Protein AF-A0A519JYZ6-F1 (afdb_monomer_lite)

Foldseek 3Di:
DFDWAADPDQDAPPAFDWDQAWAFFPDQDQFWTWGQHPLRKIKIKGQFPSVQLCVQDVDRVSGGHHGGHGRTIFHQGDSPDGHGGTITMWMWDFDDDDPDGTDTDTDDHVVVVVVVVVCVVVVND

Secondary structure (DSSP, 8-state):
--EEE--SSS-TT-SEEE-SSSEEEEEE-SSEEEEEETTS-EEEEESB-HHHHHHH--SGGGGEE-TT-EEEEBB---SSS---SBEEEEEEEEE--TTSPPEEEE--HHHHHHHHHHHHHTT--

pLDDT: mean 94.87, std 5.53, range [64.94, 98.81]

Sequence (125 aa):
QGQDIRPATCEKKVHWVVAAESGRITSIGSYTVTLLGDSGRIYRYLHMDMGGVNALFPTDASRNVTRGQHIGKVSADFGGNATTIHLHFEIKAPVATGGGAATVMFVPTYSSLTDSYGRMLNGAA

Structure (mmCIF, N/CA/C/O backbone):
data_AF-A0A519JYZ6-F1
#
_entry.id   AF-A0A519JYZ6-F1
#
loop_
_atom_site.group_PDB
_atom_site.id
_atom_site.type_symbol
_atom_site.label_atom_id
_atom_site.label_alt_id
_atom_site.label_comp_id
_atom_site.label_asym_id
_atom_site.label_entity_id
_atom_site.label_seq_id
_atom_site.pdbx_PDB_ins_code
_atom_site.Cartn_x
_atom_site.Cartn_y
_atom_site.Cartn_z
_atom_site.occupancy
_atom_site.B_iso_or_equiv
_atom_site.auth_seq_id
_atom_site.auth_comp_id
_atom_site.auth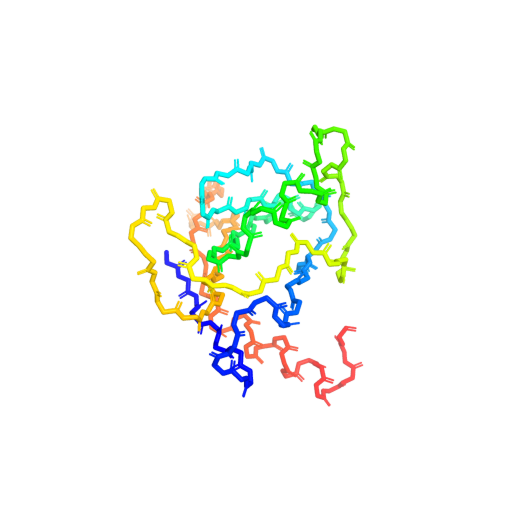_asym_id
_atom_site.auth_atom_id
_atom_site.pdbx_PDB_model_num
ATOM 1 N N . GLN A 1 1 ? 7.238 1.623 11.186 1.00 80.31 1 GLN A N 1
ATOM 2 C CA . GLN A 1 1 ? 7.211 0.300 11.848 1.00 80.31 1 GLN A CA 1
ATOM 3 C C . GLN A 1 1 ? 6.257 -0.543 11.030 1.00 80.31 1 GLN A C 1
ATOM 5 O O . GLN A 1 1 ? 5.145 -0.090 10.788 1.00 80.31 1 GLN A O 1
ATOM 10 N N . GLY A 1 2 ? 6.685 -1.725 10.600 1.00 94.31 2 GLY A N 1
ATOM 11 C CA . GLY A 1 2 ? 5.930 -2.550 9.663 1.00 94.31 2 GLY A CA 1
ATOM 12 C C . GLY A 1 2 ? 6.482 -3.962 9.578 1.00 94.31 2 GLY A C 1
ATOM 13 O O . GLY A 1 2 ? 7.349 -4.340 10.366 1.00 94.31 2 GLY A O 1
ATOM 14 N N . GLN A 1 3 ? 5.970 -4.719 8.617 1.00 97.31 3 GLN A N 1
ATOM 15 C CA . GLN A 1 3 ? 6.441 -6.051 8.275 1.00 97.31 3 GLN A CA 1
ATOM 16 C C . GLN A 1 3 ? 7.003 -6.055 6.855 1.00 97.31 3 GLN A C 1
ATOM 18 O O . GLN A 1 3 ? 6.315 -5.659 5.913 1.00 97.31 3 GLN A O 1
ATOM 23 N N . ASP A 1 4 ? 8.216 -6.579 6.706 1.00 97.06 4 ASP A N 1
ATOM 24 C CA . ASP A 1 4 ? 8.783 -6.893 5.398 1.00 97.06 4 ASP A CA 1
ATOM 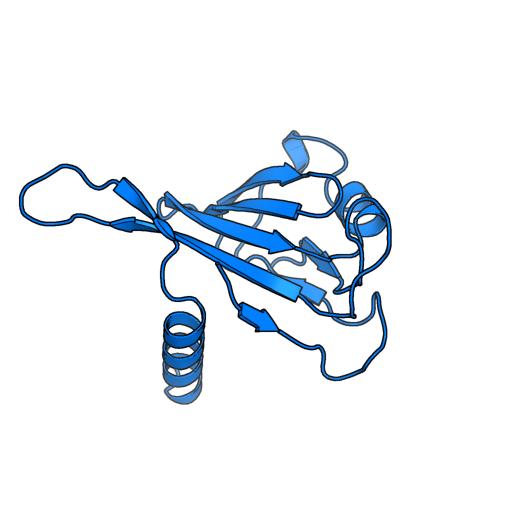25 C C . ASP A 1 4 ? 8.246 -8.248 4.932 1.00 97.06 4 ASP A C 1
ATOM 27 O O . ASP A 1 4 ? 8.412 -9.265 5.612 1.00 97.06 4 ASP A O 1
ATOM 31 N N . ILE A 1 5 ? 7.589 -8.261 3.776 1.00 95.75 5 ILE A N 1
ATOM 32 C CA . ILE A 1 5 ? 7.013 -9.444 3.142 1.00 95.75 5 ILE A CA 1
ATOM 33 C C . ILE A 1 5 ? 7.830 -9.726 1.887 1.00 95.75 5 ILE A C 1
ATOM 35 O O . ILE A 1 5 ? 7.816 -8.956 0.921 1.00 95.75 5 ILE A O 1
ATOM 39 N N . ARG A 1 6 ? 8.580 -10.828 1.915 1.00 94.75 6 ARG A N 1
ATOM 40 C CA . ARG A 1 6 ? 9.410 -11.236 0.784 1.00 94.75 6 ARG A CA 1
ATOM 41 C C . ARG A 1 6 ? 8.576 -12.026 -0.223 1.00 94.75 6 ARG A C 1
ATOM 43 O O . ARG A 1 6 ? 7.844 -12.930 0.183 1.00 94.75 6 ARG A O 1
ATOM 50 N N . PRO A 1 7 ? 8.675 -11.701 -1.519 1.00 91.88 7 PRO A N 1
ATOM 51 C CA . PRO A 1 7 ? 8.022 -12.480 -2.556 1.00 91.88 7 PRO A CA 1
ATOM 52 C C . PRO A 1 7 ? 8.589 -13.902 -2.629 1.00 91.88 7 PRO A C 1
ATOM 54 O O . PRO A 1 7 ? 9.724 -14.154 -2.228 1.00 91.88 7 PRO A O 1
ATOM 57 N N . ALA A 1 8 ? 7.804 -14.821 -3.196 1.00 89.81 8 ALA A N 1
ATOM 58 C CA . ALA A 1 8 ? 8.213 -16.215 -3.383 1.00 89.81 8 ALA A CA 1
ATOM 59 C C . ALA A 1 8 ? 9.426 -16.367 -4.320 1.00 89.81 8 ALA A C 1
ATOM 61 O O . ALA A 1 8 ? 10.131 -17.371 -4.265 1.00 89.81 8 ALA A O 1
ATOM 62 N N . THR A 1 9 ? 9.677 -15.368 -5.171 1.00 90.75 9 THR A N 1
ATOM 63 C CA . THR A 1 9 ? 10.868 -15.286 -6.022 1.00 90.75 9 THR A CA 1
ATOM 64 C C . THR A 1 9 ? 11.615 -13.989 -5.742 1.00 90.75 9 THR A C 1
ATOM 66 O O . THR A 1 9 ? 11.003 -12.967 -5.445 1.00 90.75 9 THR A O 1
ATOM 69 N N . CYS A 1 10 ? 12.939 -13.989 -5.893 1.00 89.69 10 CYS A N 1
ATOM 70 C CA . CYS A 1 10 ? 13.773 -12.786 -5.771 1.00 89.69 10 CYS A CA 1
ATOM 71 C C . CYS A 1 10 ? 13.710 -11.892 -7.027 1.00 89.69 10 CYS A C 1
ATOM 73 O O . CYS A 1 10 ? 14.705 -11.279 -7.407 1.00 89.69 10 CYS A O 1
ATOM 75 N N . GLU A 1 11 ? 12.556 -11.830 -7.693 1.00 95.88 11 GLU A N 1
ATOM 76 C CA . GLU A 1 11 ? 12.364 -11.111 -8.951 1.00 95.88 11 GLU A CA 1
ATOM 77 C C . GLU A 1 11 ? 11.431 -9.915 -8.750 1.00 95.88 11 GLU A C 1
ATOM 79 O O . GLU A 1 11 ? 10.301 -10.038 -8.268 1.00 95.88 11 GLU A O 1
ATOM 84 N N . LYS A 1 12 ? 11.902 -8.727 -9.138 1.00 95.62 12 LYS A N 1
ATOM 85 C CA . LYS A 1 12 ? 11.094 -7.504 -9.092 1.00 95.62 12 LYS A CA 1
ATOM 86 C C . LYS A 1 12 ? 10.007 -7.536 -10.165 1.00 95.62 12 LYS A C 1
ATOM 88 O O . LYS A 1 12 ? 10.216 -8.064 -11.252 1.00 95.62 12 LYS A O 1
ATOM 93 N N . LYS A 1 13 ? 8.885 -6.866 -9.899 1.00 96.75 13 LYS A N 1
ATOM 94 C CA . LYS A 1 13 ? 7.785 -6.642 -10.858 1.00 96.75 13 LYS A CA 1
ATOM 95 C C . LYS A 1 13 ? 7.050 -7.913 -11.311 1.00 96.75 13 LYS A C 1
ATOM 97 O O . LYS A 1 13 ? 6.377 -7.896 -12.346 1.00 96.75 13 LYS A O 1
ATOM 102 N N . VAL A 1 14 ? 7.125 -8.979 -10.515 1.00 96.75 14 VAL A N 1
ATOM 103 C CA . VAL A 1 14 ? 6.410 -10.242 -10.756 1.00 96.75 14 VAL A CA 1
ATOM 104 C C . VAL A 1 14 ? 5.168 -10.339 -9.875 1.00 96.75 14 VAL A C 1
ATOM 106 O O . VAL A 1 14 ? 4.056 -10.460 -10.384 1.00 96.75 14 VAL A O 1
ATOM 109 N N . HIS A 1 15 ? 5.348 -10.220 -8.559 1.00 97.88 15 HIS A N 1
ATOM 110 C CA . HIS A 1 15 ? 4.285 -10.447 -7.579 1.00 97.88 15 HIS A CA 1
ATOM 111 C C . HIS A 1 15 ? 3.444 -9.193 -7.362 1.00 97.88 15 HIS A C 1
ATOM 113 O O . HIS A 1 15 ? 3.981 -8.110 -7.113 1.00 97.88 15 HIS A O 1
ATOM 119 N N . TRP A 1 16 ? 2.126 -9.343 -7.452 1.00 98.12 16 TRP A N 1
ATOM 120 C CA . TRP A 1 16 ? 1.182 -8.258 -7.222 1.00 98.12 16 TRP A CA 1
ATOM 121 C C . TRP A 1 16 ? 1.027 -7.941 -5.735 1.00 98.12 16 TRP A C 1
ATOM 123 O O . TRP A 1 16 ? 0.974 -8.828 -4.887 1.00 98.12 16 TRP A O 1
ATOM 133 N N . VAL A 1 17 ? 0.899 -6.652 -5.445 1.00 98.44 17 VAL A N 1
ATOM 134 C CA . VAL A 1 17 ? 0.423 -6.119 -4.172 1.00 98.44 17 VAL A CA 1
ATOM 135 C C . VAL A 1 17 ? -1.036 -5.724 -4.356 1.00 98.44 17 VAL A C 1
ATOM 137 O O . VAL A 1 17 ? -1.399 -5.105 -5.362 1.00 98.44 17 VAL A O 1
ATOM 140 N N . VAL A 1 18 ? -1.868 -6.081 -3.382 1.00 98.38 18 VAL A N 1
ATOM 141 C CA . VAL A 1 18 ? -3.305 -5.795 -3.385 1.00 98.38 18 VAL A CA 1
ATOM 142 C C . VAL A 1 18 ? -3.686 -4.834 -2.265 1.00 98.38 18 VAL A C 1
ATOM 144 O O . VAL A 1 18 ? -3.039 -4.804 -1.218 1.00 98.38 18 VAL A O 1
ATOM 147 N N . ALA A 1 19 ? -4.756 -4.068 -2.468 1.00 98.62 19 ALA A N 1
ATOM 148 C CA . ALA A 1 19 ? -5.347 -3.250 -1.418 1.00 98.62 19 ALA A CA 1
ATOM 149 C C . ALA A 1 19 ? -5.896 -4.142 -0.290 1.00 98.62 19 ALA A C 1
ATOM 151 O O . ALA A 1 19 ? -6.784 -4.967 -0.507 1.00 98.62 19 ALA A O 1
ATOM 152 N N . ALA A 1 20 ? -5.379 -3.966 0.926 1.00 97.44 20 ALA A N 1
ATOM 153 C CA . ALA A 1 20 ? -5.808 -4.700 2.118 1.00 97.44 20 ALA A CA 1
ATOM 154 C C . ALA A 1 20 ? -7.268 -4.410 2.517 1.00 97.44 20 ALA A C 1
ATOM 156 O O . ALA A 1 20 ? -7.910 -5.242 3.160 1.00 97.44 20 ALA A O 1
ATOM 157 N N . GLU A 1 21 ? -7.792 -3.251 2.116 1.00 98.00 21 GLU A N 1
ATOM 158 C CA . GLU A 1 21 ? -9.153 -2.788 2.376 1.00 98.00 21 GLU A CA 1
ATOM 159 C C . GLU A 1 21 ? -9.644 -1.924 1.203 1.00 98.00 21 GLU A C 1
ATOM 161 O O . GLU A 1 21 ? -8.831 -1.364 0.465 1.00 98.00 21 GLU A O 1
ATOM 166 N N . SER A 1 22 ? -10.961 -1.812 1.027 1.00 98.81 22 SER A N 1
ATOM 167 C CA . SER A 1 22 ? -11.541 -0.767 0.180 1.00 98.81 22 SER A CA 1
ATOM 168 C C . SER A 1 22 ? -11.269 0.611 0.783 1.00 98.81 22 SER A C 1
ATOM 170 O O . SER A 1 22 ? -11.128 0.749 2.000 1.00 98.81 22 SER A O 1
ATOM 172 N N . GLY A 1 23 ? -11.151 1.620 -0.075 1.00 98.62 23 GLY A N 1
ATOM 173 C CA . GLY A 1 23 ? -10.958 2.996 0.358 1.00 98.62 23 GLY A CA 1
ATOM 174 C C . GLY A 1 23 ? -10.298 3.856 -0.706 1.00 98.62 23 GLY A C 1
ATOM 175 O O . GLY A 1 23 ? -10.479 3.653 -1.911 1.00 98.62 23 GLY A O 1
ATOM 176 N N . ARG A 1 24 ? -9.511 4.838 -0.263 1.00 98.69 24 ARG A N 1
ATOM 177 C CA . ARG A 1 24 ? -8.861 5.806 -1.150 1.00 98.69 24 ARG A CA 1
ATOM 178 C C . ARG A 1 24 ? -7.363 5.896 -0.907 1.00 98.69 24 ARG A C 1
ATOM 180 O O . ARG A 1 24 ? -6.912 6.138 0.212 1.00 98.69 24 ARG A O 1
ATOM 187 N N . ILE A 1 25 ? -6.581 5.774 -1.975 1.00 98.81 25 ILE A N 1
ATOM 188 C CA . ILE A 1 25 ? -5.162 6.119 -1.958 1.00 98.81 25 ILE A CA 1
ATOM 189 C C . ILE A 1 25 ? -5.050 7.637 -1.797 1.00 98.81 25 ILE A C 1
ATOM 191 O O . ILE A 1 25 ? -5.444 8.411 -2.667 1.00 98.81 25 ILE A O 1
ATOM 195 N N . THR A 1 26 ? -4.524 8.073 -0.658 1.00 98.50 26 THR A N 1
ATOM 196 C CA . THR A 1 26 ? -4.417 9.491 -0.293 1.00 98.50 26 THR A CA 1
ATOM 197 C C . THR A 1 26 ? -3.061 10.087 -0.643 1.00 98.50 26 THR A C 1
ATOM 199 O O . THR A 1 26 ? -2.942 11.302 -0.764 1.00 98.50 26 THR A O 1
ATOM 202 N N . SER A 1 27 ? -2.034 9.255 -0.830 1.00 98.25 27 SER A N 1
ATOM 203 C CA . SER A 1 27 ? -0.694 9.718 -1.186 1.00 98.25 27 SER A CA 1
ATOM 204 C C . SER A 1 27 ? 0.086 8.653 -1.954 1.00 98.25 27 SER A C 1
ATOM 206 O O . SER A 1 27 ? 0.067 7.477 -1.586 1.00 98.25 27 SER A O 1
ATOM 208 N N . ILE A 1 28 ? 0.796 9.089 -2.995 1.00 98.44 28 ILE A N 1
ATOM 209 C CA . ILE A 1 28 ? 1.793 8.312 -3.739 1.00 98.44 28 ILE A CA 1
ATOM 210 C C . ILE A 1 28 ? 3.094 9.120 -3.684 1.00 98.44 28 ILE A C 1
ATOM 212 O O . ILE A 1 28 ? 3.181 10.203 -4.256 1.00 98.44 28 ILE A O 1
ATOM 216 N N . GLY A 1 29 ? 4.073 8.626 -2.931 1.00 96.69 29 GLY A N 1
ATOM 217 C CA . GLY A 1 29 ? 5.415 9.198 -2.821 1.00 96.69 29 GLY A CA 1
ATOM 218 C C . GLY A 1 29 ? 6.413 8.505 -3.750 1.00 96.69 29 GLY A C 1
ATOM 219 O O . GLY A 1 29 ? 6.043 7.679 -4.575 1.00 96.69 29 GLY A O 1
ATOM 220 N N . SER A 1 30 ? 7.706 8.784 -3.579 1.00 96.25 30 SER A N 1
ATOM 221 C CA . SER A 1 30 ? 8.773 8.192 -4.407 1.00 96.25 30 SER A CA 1
ATOM 222 C C . SER A 1 30 ? 9.033 6.699 -4.154 1.00 96.25 30 SER A C 1
ATOM 224 O O . SER A 1 30 ? 9.700 6.058 -4.960 1.00 96.25 30 SER A O 1
ATOM 226 N N . TYR A 1 31 ? 8.529 6.143 -3.047 1.00 96.88 31 TYR A N 1
ATOM 227 C CA . TYR A 1 31 ? 8.631 4.714 -2.700 1.00 96.88 31 TYR A CA 1
ATOM 228 C C . TYR A 1 31 ? 7.500 4.217 -1.787 1.00 96.88 31 TYR A C 1
ATOM 230 O O . TYR A 1 31 ? 7.596 3.132 -1.221 1.00 96.88 31 TYR A O 1
ATOM 238 N N . THR A 1 32 ? 6.460 5.026 -1.569 1.00 98.06 32 THR A N 1
ATOM 239 C CA . THR A 1 32 ? 5.380 4.749 -0.609 1.00 98.06 32 THR A CA 1
ATOM 240 C C . THR A 1 32 ? 4.026 5.016 -1.253 1.00 98.06 32 THR A C 1
ATOM 242 O O . THR A 1 32 ? 3.853 6.035 -1.913 1.00 98.06 32 THR A O 1
ATOM 245 N N . VAL A 1 33 ? 3.045 4.162 -0.985 1.00 98.75 33 VAL A N 1
ATOM 246 C CA . VAL A 1 33 ? 1.622 4.396 -1.256 1.00 98.75 33 VAL A CA 1
ATOM 247 C C . VAL A 1 33 ? 0.869 4.359 0.066 1.00 98.75 33 VAL A C 1
ATOM 249 O O . VAL A 1 33 ? 1.049 3.429 0.848 1.00 98.75 33 VAL A O 1
ATOM 252 N N . THR A 1 34 ? 0.033 5.364 0.326 1.00 98.75 34 THR A N 1
ATOM 253 C CA . THR A 1 34 ? -0.820 5.436 1.522 1.00 98.75 34 THR A CA 1
ATOM 254 C C . THR A 1 34 ? -2.279 5.276 1.124 1.00 98.75 34 THR A C 1
ATOM 256 O O . THR A 1 34 ? -2.789 6.061 0.329 1.00 98.75 34 THR A O 1
ATOM 259 N N . LEU A 1 35 ? -2.948 4.284 1.702 1.00 98.81 35 LEU A N 1
ATOM 260 C CA . LEU A 1 35 ? -4.376 4.013 1.566 1.00 98.81 35 LEU A CA 1
ATOM 261 C C . LEU A 1 35 ? -5.072 4.345 2.885 1.00 98.81 35 LEU A C 1
ATOM 263 O O . LEU A 1 35 ? -4.709 3.793 3.922 1.00 98.81 35 LEU A O 1
ATOM 267 N N . LEU A 1 36 ? -6.076 5.216 2.839 1.00 98.62 36 LEU A N 1
ATOM 268 C CA . LEU A 1 36 ? -7.063 5.351 3.905 1.00 98.62 36 LEU A CA 1
ATOM 269 C C . LEU A 1 36 ? -8.201 4.372 3.604 1.00 98.62 36 LEU A C 1
ATOM 271 O O . LEU A 1 36 ? -8.890 4.539 2.597 1.00 98.62 36 LEU A O 1
ATOM 275 N N . GLY A 1 37 ? -8.342 3.344 4.438 1.00 98.31 37 GLY A N 1
ATOM 276 C CA . GLY A 1 37 ? -9.432 2.377 4.350 1.00 98.31 37 GLY A CA 1
ATOM 277 C C . GLY A 1 37 ? -10.748 2.963 4.857 1.00 98.31 37 GLY A C 1
ATOM 278 O O . GLY A 1 37 ? -10.747 3.894 5.668 1.00 98.31 37 GLY A O 1
ATOM 279 N N . ASP A 1 38 ? -11.864 2.397 4.409 1.00 97.88 38 ASP A N 1
ATOM 280 C CA . ASP A 1 38 ? -13.220 2.799 4.808 1.00 97.88 38 ASP A CA 1
ATOM 281 C C . ASP A 1 38 ? -13.467 2.659 6.326 1.00 97.88 38 ASP A C 1
ATOM 283 O O . ASP A 1 38 ? -14.268 3.387 6.908 1.00 97.88 38 ASP A O 1
ATOM 287 N N . SER A 1 39 ? -12.723 1.779 7.001 1.00 94.75 39 SER A N 1
ATOM 288 C CA . SER A 1 39 ? -12.699 1.596 8.455 1.00 94.75 39 SER A CA 1
ATOM 289 C C . SER A 1 39 ? -11.988 2.723 9.215 1.00 94.75 39 SER A C 1
ATOM 291 O O . SER A 1 39 ? -11.973 2.727 10.448 1.00 94.75 39 SER A O 1
ATOM 293 N N . GLY A 1 40 ? -11.339 3.651 8.507 1.00 94.69 40 GLY A N 1
ATOM 294 C CA . GLY A 1 40 ? -10.477 4.685 9.081 1.00 94.69 40 GLY A CA 1
ATOM 295 C C . GLY A 1 40 ? -9.055 4.211 9.401 1.00 94.69 40 GLY A C 1
ATOM 296 O O . GLY A 1 40 ? -8.239 4.998 9.887 1.00 94.69 40 GLY A O 1
ATOM 297 N N . ARG A 1 41 ? -8.718 2.943 9.125 1.00 96.44 41 ARG A N 1
ATOM 298 C CA . ARG A 1 41 ? -7.331 2.455 9.174 1.00 96.44 41 ARG A CA 1
ATOM 299 C C . ARG A 1 41 ? -6.519 3.041 8.027 1.00 96.44 41 ARG A C 1
ATOM 301 O O . ARG A 1 41 ? -7.029 3.295 6.940 1.00 96.44 41 ARG A O 1
ATO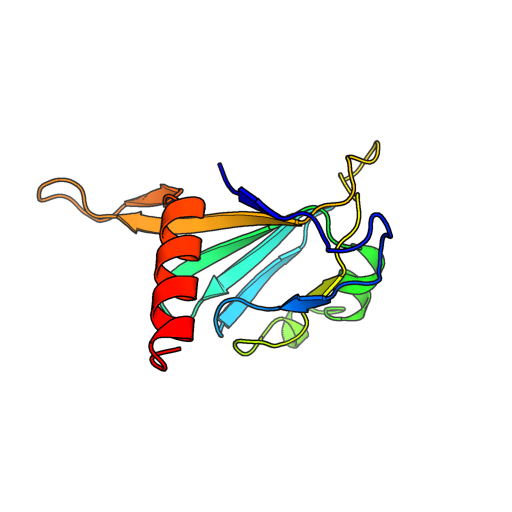M 308 N N . ILE A 1 42 ? -5.225 3.217 8.258 1.00 98.38 42 ILE A N 1
ATOM 309 C CA . ILE A 1 42 ? -4.284 3.674 7.239 1.00 98.38 42 ILE A CA 1
ATOM 310 C C . ILE A 1 42 ? -3.300 2.549 6.950 1.00 98.38 42 ILE A C 1
ATOM 312 O O . ILE A 1 42 ? -2.616 2.063 7.850 1.00 98.38 42 ILE A O 1
ATOM 316 N N . TYR A 1 43 ? -3.188 2.186 5.682 1.00 98.50 43 TYR A N 1
ATOM 317 C CA . TYR A 1 43 ? -2.263 1.180 5.184 1.00 98.50 43 TYR A CA 1
ATOM 318 C C . TYR A 1 43 ? -1.168 1.854 4.372 1.00 98.50 43 TYR A C 1
ATOM 320 O O . TYR A 1 43 ? -1.451 2.708 3.529 1.00 98.50 43 TYR A O 1
ATOM 328 N N . ARG A 1 44 ? 0.087 1.481 4.614 1.00 98.62 44 ARG A N 1
ATOM 329 C CA . ARG A 1 44 ? 1.227 1.978 3.839 1.00 98.62 44 ARG A CA 1
ATOM 330 C C . ARG A 1 44 ? 1.931 0.812 3.168 1.00 98.62 44 ARG A C 1
ATOM 332 O O . ARG A 1 44 ? 2.278 -0.165 3.824 1.00 98.62 44 ARG A O 1
ATOM 339 N N . TYR A 1 45 ? 2.128 0.945 1.864 1.00 98.69 45 TYR A N 1
ATOM 340 C CA . TYR A 1 45 ? 2.777 -0.038 1.004 1.00 98.69 45 TYR A CA 1
ATOM 341 C C . TYR A 1 45 ? 4.045 0.590 0.452 1.00 98.69 45 TYR A C 1
ATOM 343 O O . TYR A 1 45 ? 3.985 1.627 -0.212 1.00 98.69 45 TYR A O 1
ATOM 351 N N . LEU A 1 46 ? 5.189 0.002 0.762 1.00 98.38 46 LEU A N 1
ATOM 352 C CA . LEU A 1 46 ? 6.491 0.534 0.393 1.00 98.38 46 LEU A CA 1
ATOM 353 C C . LEU A 1 46 ? 7.233 -0.430 -0.534 1.00 98.38 46 LEU A C 1
ATOM 355 O O . LEU A 1 46 ? 6.983 -1.635 -0.531 1.00 98.38 46 LEU A O 1
ATOM 359 N N . HIS A 1 47 ? 8.166 0.123 -1.307 1.00 98.06 47 HIS A N 1
ATOM 360 C CA . HIS A 1 47 ? 9.077 -0.625 -2.188 1.00 98.06 47 HIS A CA 1
ATOM 361 C C . HIS A 1 47 ? 8.372 -1.384 -3.318 1.00 98.06 47 HIS A C 1
ATOM 363 O O . HIS A 1 47 ? 8.835 -2.414 -3.799 1.00 98.06 47 HIS A O 1
ATOM 369 N N . MET A 1 48 ? 7.250 -0.843 -3.790 1.00 98.31 48 MET A N 1
ATOM 370 C CA . MET A 1 48 ? 6.609 -1.291 -5.024 1.00 98.31 48 MET A CA 1
ATOM 371 C C . MET A 1 48 ? 7.278 -0.670 -6.254 1.00 98.31 48 MET A C 1
ATOM 373 O O . MET A 1 48 ? 8.022 0.295 -6.139 1.00 98.31 48 MET A O 1
ATOM 377 N N . ASP A 1 49 ? 7.006 -1.213 -7.440 1.00 98.06 49 ASP A N 1
ATOM 378 C CA . ASP A 1 49 ? 7.384 -0.602 -8.717 1.00 98.06 49 ASP A CA 1
ATOM 379 C C . ASP A 1 49 ? 6.615 0.702 -8.923 1.00 98.06 49 ASP A C 1
ATOM 381 O O . ASP A 1 49 ? 5.467 0.691 -9.379 1.00 98.06 49 ASP A O 1
ATOM 385 N N . MET A 1 50 ? 7.234 1.830 -8.587 1.00 98.00 50 MET A N 1
ATOM 386 C CA . MET A 1 50 ? 6.529 3.107 -8.542 1.00 98.00 50 MET A CA 1
ATOM 387 C C . MET A 1 50 ? 6.174 3.625 -9.935 1.00 98.00 50 MET A C 1
ATOM 389 O O . MET A 1 50 ? 5.177 4.331 -10.086 1.00 98.00 50 MET A O 1
ATOM 393 N N . GLY A 1 51 ? 6.917 3.231 -10.973 1.00 97.69 51 GLY A N 1
ATOM 394 C CA . GLY A 1 51 ? 6.511 3.479 -12.359 1.00 97.69 51 GLY A CA 1
ATOM 395 C C . GLY A 1 51 ? 5.177 2.797 -12.683 1.00 97.69 51 GLY A C 1
ATOM 396 O O . GLY A 1 51 ? 4.271 3.426 -13.225 1.00 97.69 51 GLY A O 1
ATOM 397 N N . GLY A 1 52 ? 5.023 1.535 -12.270 1.00 98.12 52 GLY A N 1
ATOM 398 C CA . GLY A 1 52 ? 3.776 0.782 -12.411 1.00 98.12 52 GLY A CA 1
ATOM 399 C C . GLY A 1 52 ? 2.631 1.344 -11.564 1.00 98.12 52 GLY A C 1
ATOM 400 O O . GLY A 1 52 ? 1.512 1.460 -12.055 1.00 98.12 52 GLY A O 1
ATOM 401 N N . VAL A 1 53 ? 2.905 1.755 -10.321 1.00 98.56 53 VAL A N 1
ATOM 402 C CA . VAL A 1 53 ? 1.911 2.408 -9.447 1.00 98.56 53 VAL A CA 1
ATOM 403 C C . VAL A 1 53 ? 1.367 3.686 -10.092 1.00 98.56 53 VAL A C 1
ATOM 405 O O . VAL A 1 53 ? 0.155 3.872 -10.147 1.00 98.56 53 VAL A O 1
ATOM 408 N N . ASN A 1 54 ? 2.237 4.555 -10.616 1.00 98.12 54 ASN A N 1
ATOM 409 C CA . ASN A 1 54 ? 1.806 5.795 -11.269 1.00 98.12 54 ASN A CA 1
ATOM 410 C C . ASN A 1 54 ? 1.020 5.536 -12.562 1.00 98.12 54 ASN A C 1
ATOM 412 O O . ASN A 1 54 ? 0.106 6.291 -12.876 1.00 98.12 54 ASN A O 1
ATOM 416 N N . ALA A 1 55 ? 1.327 4.457 -13.288 1.00 98.19 55 ALA A N 1
ATOM 417 C CA . ALA A 1 55 ? 0.545 4.051 -14.453 1.00 98.19 55 ALA A CA 1
ATOM 418 C C . ALA A 1 55 ? -0.858 3.536 -14.077 1.00 98.19 55 ALA A C 1
ATOM 420 O O . ALA A 1 55 ? -1.811 3.786 -14.810 1.00 98.19 55 ALA A O 1
ATOM 421 N N . LEU A 1 56 ? -0.997 2.843 -12.938 1.00 98.25 56 LEU A N 1
ATOM 422 C CA . LEU A 1 56 ? -2.296 2.408 -12.406 1.00 98.25 56 LEU A CA 1
ATOM 423 C C . LEU A 1 56 ? -3.126 3.578 -11.873 1.00 98.25 56 LEU A C 1
ATOM 425 O O . LEU A 1 56 ? -4.349 3.568 -12.000 1.00 98.25 56 LEU A O 1
ATOM 429 N N . PHE A 1 57 ? -2.462 4.576 -11.285 1.00 98.38 57 PHE A N 1
ATOM 430 C CA . PHE A 1 57 ? -3.105 5.713 -10.633 1.00 98.38 57 PHE A CA 1
ATOM 431 C C . PHE A 1 57 ? -2.641 7.064 -11.201 1.00 98.38 57 PHE A C 1
ATOM 433 O O . PHE A 1 57 ? -2.071 7.877 -10.461 1.00 98.38 57 PHE A O 1
ATOM 440 N N . PRO A 1 58 ? -2.880 7.337 -12.498 1.00 97.56 58 PRO A N 1
ATOM 441 C CA . PRO A 1 58 ? -2.326 8.507 -13.182 1.00 97.56 58 PRO A CA 1
ATOM 442 C C . PRO A 1 58 ? -2.907 9.836 -12.685 1.00 97.56 58 PRO A C 1
ATOM 444 O O . PRO A 1 58 ? -2.334 10.894 -12.932 1.00 97.56 58 PRO A O 1
ATOM 447 N N . THR A 1 59 ? -4.054 9.804 -12.001 1.00 97.31 59 THR A N 1
ATOM 448 C CA . THR A 1 59 ? -4.745 10.996 -11.492 1.00 97.31 59 THR A CA 1
ATOM 449 C C . THR A 1 59 ? -5.362 10.740 -10.122 1.00 97.31 59 THR A C 1
ATOM 451 O O . THR A 1 59 ? -5.683 9.605 -9.770 1.00 97.31 59 THR A O 1
ATOM 454 N N . ASP A 1 60 ? -5.625 11.795 -9.351 1.00 95.12 60 ASP A N 1
ATOM 455 C CA . ASP A 1 60 ? -6.277 11.669 -8.039 1.00 95.12 60 ASP A CA 1
ATOM 456 C C . ASP A 1 60 ? -7.691 11.063 -8.103 1.00 95.12 60 ASP A C 1
ATOM 458 O O . ASP A 1 60 ? -8.159 10.500 -7.111 1.00 95.12 60 ASP A O 1
ATOM 462 N N . ALA A 1 61 ? -8.363 11.149 -9.257 1.00 96.56 61 ALA A N 1
ATOM 463 C CA . ALA A 1 61 ? -9.676 10.546 -9.488 1.00 96.56 61 ALA A CA 1
ATOM 464 C C . ALA A 1 61 ? -9.613 9.013 -9.624 1.00 96.56 61 ALA A C 1
ATOM 466 O O . ALA A 1 61 ? -10.581 8.329 -9.312 1.00 96.56 61 ALA A O 1
ATOM 467 N N . SER A 1 62 ? -8.468 8.463 -10.041 1.00 97.44 62 SER A N 1
ATOM 468 C CA . SER A 1 62 ? -8.267 7.012 -10.192 1.00 97.44 62 SER A CA 1
ATOM 469 C C . SER A 1 62 ? -7.977 6.282 -8.874 1.00 97.44 62 SER A C 1
ATOM 471 O O . SER A 1 62 ? -7.885 5.060 -8.845 1.00 97.44 62 SER A O 1
ATOM 473 N N . ARG A 1 63 ? -7.821 7.018 -7.767 1.00 98.31 63 ARG A N 1
ATOM 474 C CA . ARG A 1 63 ? -7.261 6.515 -6.503 1.00 98.31 63 ARG A CA 1
ATOM 475 C C . ARG A 1 63 ? -8.258 5.827 -5.570 1.00 98.31 63 ARG A C 1
ATOM 477 O O . ARG A 1 63 ? -7.886 5.481 -4.449 1.00 98.31 63 ARG A O 1
ATOM 484 N N . ASN A 1 64 ? -9.498 5.621 -5.996 1.00 98.62 64 ASN A N 1
ATOM 485 C CA . ASN A 1 64 ? -10.433 4.770 -5.268 1.00 98.62 64 ASN A CA 1
ATOM 486 C C . ASN A 1 64 ? -10.123 3.304 -5.579 1.00 98.62 64 ASN A C 1
ATOM 488 O O . ASN A 1 64 ? -9.959 2.931 -6.740 1.00 98.62 64 ASN A O 1
ATOM 492 N N . VAL A 1 65 ? -10.035 2.482 -4.537 1.00 98.69 65 VAL A N 1
ATOM 493 C CA . VAL A 1 65 ? -9.698 1.063 -4.658 1.00 98.69 65 VAL A CA 1
ATOM 494 C C . VAL A 1 65 ? -10.675 0.201 -3.877 1.00 98.69 65 VAL A C 1
ATOM 496 O O . VAL A 1 65 ? -11.240 0.625 -2.870 1.00 98.69 65 VAL A O 1
ATOM 499 N N . THR A 1 66 ? -10.852 -1.031 -4.335 1.00 98.69 66 THR A N 1
ATOM 500 C CA . THR A 1 66 ? -11.603 -2.069 -3.618 1.00 98.69 66 THR A CA 1
ATOM 501 C C . THR A 1 66 ? -10.650 -3.064 -2.956 1.00 98.69 66 THR A C 1
ATOM 503 O O . THR A 1 66 ? -9.531 -3.267 -3.435 1.00 98.69 66 THR A O 1
ATOM 506 N N . ARG A 1 67 ? -11.070 -3.698 -1.852 1.00 98.12 67 ARG A N 1
ATOM 507 C CA . ARG A 1 67 ? -10.300 -4.778 -1.205 1.00 98.12 67 ARG A CA 1
ATOM 508 C C . ARG A 1 67 ? -9.904 -5.834 -2.244 1.00 98.12 67 ARG A C 1
ATOM 510 O O . ARG A 1 67 ? -10.749 -6.326 -2.983 1.00 98.12 67 ARG A O 1
ATOM 517 N N . GLY A 1 68 ? -8.625 -6.197 -2.280 1.00 97.94 68 GLY A N 1
ATOM 518 C CA . GLY A 1 68 ? -8.083 -7.177 -3.225 1.00 97.94 68 GLY A CA 1
ATOM 519 C C . GLY A 1 68 ? -7.695 -6.609 -4.596 1.00 97.94 68 GLY A C 1
ATOM 520 O O . GLY A 1 68 ? -7.054 -7.313 -5.371 1.00 97.94 68 GLY A O 1
ATOM 521 N N . GLN A 1 69 ? -8.007 -5.345 -4.903 1.00 98.69 69 GLN A N 1
ATOM 522 C CA . GLN A 1 69 ? -7.586 -4.715 -6.155 1.00 98.69 69 GLN A CA 1
ATOM 523 C C . GLN A 1 69 ? -6.059 -4.626 -6.233 1.00 98.69 69 GLN A C 1
ATOM 525 O O . GLN A 1 69 ? -5.409 -4.228 -5.268 1.00 98.69 69 GLN A O 1
ATOM 530 N N . HIS A 1 70 ? -5.483 -4.951 -7.392 1.00 98.69 70 HIS A N 1
ATOM 531 C CA . HIS A 1 70 ? -4.060 -4.748 -7.656 1.00 98.69 70 HIS A CA 1
ATOM 532 C C . HIS A 1 70 ? -3.698 -3.258 -7.597 1.00 98.69 70 HIS A C 1
ATOM 534 O O . HIS A 1 70 ? -4.283 -2.446 -8.314 1.00 98.69 70 HIS A O 1
ATOM 540 N N . ILE A 1 71 ? -2.711 -2.907 -6.770 1.00 98.56 71 ILE A N 1
ATOM 541 C CA . ILE A 1 71 ? -2.280 -1.513 -6.554 1.00 98.56 71 ILE A CA 1
ATOM 542 C C . ILE A 1 71 ? -0.805 -1.265 -6.884 1.00 98.56 71 ILE A C 1
ATOM 544 O O . ILE A 1 71 ? -0.318 -0.144 -6.771 1.00 98.56 71 ILE A O 1
ATOM 548 N N . GLY A 1 72 ? -0.079 -2.302 -7.289 1.00 98.38 72 GLY A N 1
ATOM 549 C CA . GLY A 1 72 ? 1.334 -2.224 -7.636 1.00 98.38 72 GLY A CA 1
ATOM 550 C C . GLY A 1 72 ? 1.971 -3.603 -7.625 1.00 98.38 72 GLY A C 1
ATOM 551 O O . GLY A 1 72 ? 1.330 -4.591 -7.279 1.00 98.38 72 GLY A O 1
ATOM 552 N N . LYS A 1 73 ? 3.245 -3.687 -7.996 1.00 98.50 73 LYS A N 1
ATOM 553 C CA . LYS A 1 73 ? 4.015 -4.933 -7.915 1.00 98.50 73 LYS A CA 1
ATOM 554 C C . LYS A 1 73 ? 5.194 -4.764 -6.980 1.00 98.50 73 LYS A C 1
ATOM 556 O O . LYS A 1 73 ? 5.769 -3.682 -6.925 1.00 98.50 73 LYS A O 1
ATOM 561 N N . VAL A 1 74 ? 5.573 -5.831 -6.287 1.00 98.31 74 VAL A N 1
ATOM 562 C CA . VAL A 1 74 ? 6.737 -5.837 -5.394 1.00 98.31 74 VAL A CA 1
ATOM 563 C C . VAL A 1 74 ? 8.009 -5.500 -6.184 1.00 98.31 74 VAL A C 1
ATOM 565 O O . VAL A 1 74 ? 8.237 -6.042 -7.269 1.00 98.31 74 VAL A O 1
ATOM 568 N N . SER A 1 75 ? 8.830 -4.590 -5.663 1.00 97.81 75 SER A N 1
ATOM 569 C CA . SER A 1 75 ? 10.079 -4.120 -6.273 1.00 97.81 75 SER A CA 1
ATOM 570 C C . SER A 1 75 ? 11.113 -3.838 -5.170 1.00 97.81 75 SER A C 1
ATOM 572 O O . SER A 1 75 ? 11.099 -4.469 -4.115 1.00 97.81 75 SER A O 1
ATOM 574 N N .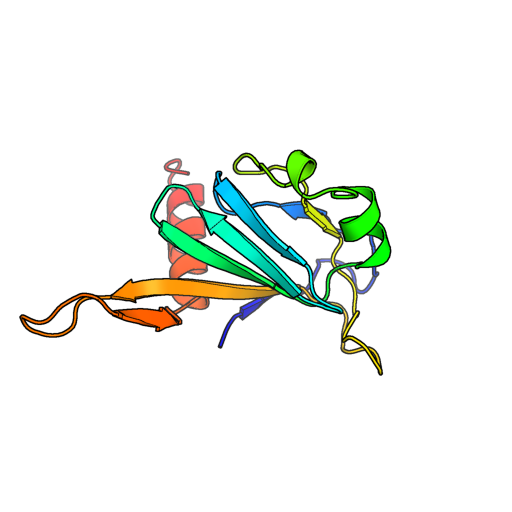 ALA A 1 76 ? 12.042 -2.930 -5.451 1.00 97.12 76 ALA A N 1
ATOM 575 C CA . ALA A 1 76 ? 13.112 -2.473 -4.575 1.00 97.12 76 ALA A CA 1
ATOM 576 C C . ALA A 1 76 ? 13.220 -0.932 -4.558 1.00 97.12 76 ALA A C 1
ATOM 578 O O . ALA A 1 76 ? 14.260 -0.380 -4.190 1.00 97.12 76 ALA A O 1
ATOM 579 N N . ASP A 1 77 ? 12.178 -0.225 -5.005 1.00 97.25 77 ASP A N 1
ATOM 580 C CA . ASP A 1 77 ? 12.204 1.228 -5.174 1.00 97.25 77 ASP A CA 1
ATOM 581 C C . ASP A 1 77 ? 12.286 1.921 -3.800 1.00 97.25 77 ASP A C 1
ATOM 583 O O . ASP A 1 77 ? 11.529 1.608 -2.878 1.00 97.25 77 ASP A O 1
ATOM 587 N N . PHE A 1 78 ? 13.207 2.876 -3.652 1.00 95.12 78 PHE A N 1
ATOM 588 C CA . PHE A 1 78 ? 13.483 3.556 -2.373 1.00 95.12 78 PHE A CA 1
ATOM 589 C C . PHE A 1 78 ? 13.593 5.089 -2.511 1.00 95.12 78 PHE A C 1
ATOM 591 O O . PHE A 1 78 ? 14.065 5.772 -1.609 1.00 95.12 78 PHE A O 1
ATOM 598 N N . GLY A 1 79 ? 13.194 5.655 -3.658 1.00 87.00 79 GLY A N 1
ATOM 599 C CA . GLY A 1 79 ? 13.345 7.091 -3.934 1.00 87.00 79 GLY A CA 1
ATOM 600 C C . GLY A 1 79 ? 14.801 7.558 -4.082 1.00 87.00 79 GLY A C 1
ATOM 601 O O . GLY A 1 79 ? 15.088 8.736 -3.899 1.00 87.00 79 GLY A O 1
ATOM 602 N N . GLY A 1 80 ? 15.711 6.633 -4.390 1.00 89.06 80 GLY A N 1
ATOM 603 C CA . GLY A 1 80 ? 17.153 6.835 -4.492 1.00 89.06 80 GLY A CA 1
ATOM 604 C C . GLY A 1 80 ? 17.830 5.496 -4.780 1.00 89.06 80 GLY A C 1
ATOM 605 O O . GLY A 1 80 ? 17.419 4.783 -5.695 1.00 89.06 80 GLY A O 1
ATOM 606 N N . ASN A 1 81 ? 18.820 5.118 -3.968 1.00 88.62 81 ASN A N 1
ATOM 607 C CA . ASN A 1 81 ? 19.448 3.798 -4.063 1.00 88.62 81 ASN A CA 1
ATOM 608 C C . ASN A 1 81 ? 18.458 2.689 -3.701 1.00 88.62 81 ASN A C 1
ATOM 610 O O . ASN A 1 81 ? 17.796 2.765 -2.671 1.00 88.62 81 ASN A O 1
ATOM 614 N N . ALA A 1 82 ? 18.383 1.656 -4.538 1.00 90.12 82 ALA A N 1
ATOM 615 C CA . ALA A 1 82 ? 17.471 0.538 -4.332 1.00 90.12 82 ALA A CA 1
ATOM 616 C C . ALA A 1 82 ? 17.725 -0.191 -2.999 1.00 90.12 82 ALA A C 1
ATOM 618 O O . ALA A 1 82 ? 18.866 -0.322 -2.553 1.00 90.12 82 ALA A O 1
ATOM 619 N N . THR A 1 83 ? 16.649 -0.702 -2.401 1.00 93.44 83 THR A N 1
ATOM 620 C CA . THR A 1 83 ? 16.703 -1.630 -1.262 1.00 93.44 83 THR A CA 1
ATOM 621 C C . THR A 1 83 ? 16.680 -3.090 -1.753 1.00 93.44 83 THR A C 1
ATOM 623 O O . THR A 1 83 ? 16.908 -3.369 -2.929 1.00 93.44 83 THR A O 1
ATOM 626 N N . THR A 1 84 ? 16.440 -4.059 -0.870 1.00 94.94 84 THR A N 1
ATOM 627 C CA . THR A 1 84 ? 16.190 -5.456 -1.271 1.00 94.94 84 THR A CA 1
ATOM 628 C C . THR A 1 84 ? 14.780 -5.625 -1.844 1.00 94.94 84 THR A C 1
ATOM 630 O O . THR A 1 84 ? 13.906 -4.801 -1.595 1.00 94.94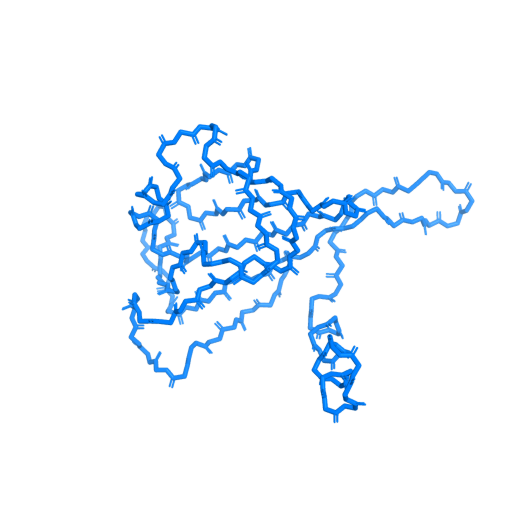 84 THR A O 1
ATOM 633 N N . ILE A 1 85 ? 14.519 -6.693 -2.602 1.00 97.56 85 ILE A N 1
ATOM 634 C CA . ILE A 1 85 ? 13.191 -6.927 -3.191 1.00 97.56 85 ILE A CA 1
ATOM 635 C C . ILE A 1 85 ? 12.226 -7.440 -2.113 1.00 97.56 85 ILE A C 1
ATOM 637 O O . ILE A 1 85 ? 12.342 -8.583 -1.668 1.00 97.56 85 ILE A O 1
ATOM 641 N N . HIS A 1 86 ? 11.289 -6.595 -1.685 1.00 98.00 86 HIS A N 1
ATOM 642 C CA . HIS A 1 86 ? 10.251 -6.924 -0.702 1.00 98.00 86 HIS A CA 1
ATOM 643 C C . HIS A 1 86 ? 9.130 -5.882 -0.725 1.00 98.00 86 HIS A C 1
ATOM 645 O O . HIS A 1 86 ? 9.300 -4.785 -1.246 1.00 98.00 86 HIS A O 1
ATOM 651 N N . LEU A 1 87 ? 7.982 -6.224 -0.144 1.00 98.00 87 LEU A N 1
ATOM 652 C CA . LEU A 1 87 ? 6.974 -5.247 0.254 1.00 98.00 87 LEU A CA 1
ATOM 653 C C . LEU A 1 87 ? 7.218 -4.896 1.720 1.00 98.00 87 LEU A C 1
ATOM 655 O O . LEU A 1 87 ? 7.140 -5.784 2.564 1.00 98.00 87 LEU A O 1
ATOM 659 N N . HIS A 1 88 ? 7.451 -3.625 2.036 1.00 98.06 88 HIS A N 1
ATOM 660 C CA . HIS A 1 88 ? 7.346 -3.164 3.420 1.00 98.06 88 HIS A CA 1
ATOM 661 C C . HIS A 1 88 ? 5.916 -2.673 3.663 1.00 98.06 88 HIS A C 1
ATOM 663 O O . HIS A 1 88 ? 5.447 -1.737 3.012 1.00 98.06 88 HIS A O 1
ATOM 669 N N . PHE A 1 89 ? 5.196 -3.345 4.559 1.00 98.50 89 PHE A N 1
ATOM 670 C CA . PHE A 1 89 ? 3.783 -3.090 4.828 1.00 98.50 89 PHE A CA 1
ATOM 671 C C . PHE A 1 89 ? 3.586 -2.571 6.249 1.00 98.50 89 PHE A C 1
ATOM 673 O O . PHE A 1 89 ? 4.055 -3.178 7.211 1.00 98.50 89 PHE A O 1
ATOM 680 N N . GLU A 1 90 ? 2.868 -1.460 6.389 1.00 98.38 90 GLU A N 1
ATOM 681 C CA . GLU A 1 90 ? 2.562 -0.861 7.688 1.00 98.38 90 GLU A CA 1
ATOM 682 C C . GLU A 1 90 ? 1.057 -0.644 7.848 1.00 98.38 90 GLU A C 1
ATOM 684 O O . GLU A 1 90 ? 0.349 -0.316 6.891 1.00 98.38 90 GLU A O 1
ATOM 689 N N . ILE A 1 91 ? 0.587 -0.744 9.091 1.00 97.75 91 ILE A N 1
ATOM 690 C CA . ILE A 1 91 ? -0.785 -0.419 9.479 1.00 97.75 91 ILE A CA 1
ATOM 691 C C . ILE A 1 91 ? -0.733 0.658 10.560 1.00 97.75 91 ILE A C 1
ATOM 693 O O . ILE A 1 91 ? -0.007 0.530 11.550 1.00 97.75 91 ILE A O 1
ATOM 697 N N . LYS A 1 92 ? -1.536 1.706 10.391 1.00 97.06 92 LYS A N 1
ATOM 698 C CA . LYS A 1 92 ? -1.895 2.635 11.459 1.00 97.06 92 LYS A CA 1
ATOM 699 C C . LYS A 1 92 ? -3.390 2.571 11.716 1.00 97.06 92 LYS A C 1
ATOM 701 O O . LYS A 1 92 ? -4.181 2.424 10.787 1.00 97.06 92 LYS A O 1
ATOM 706 N N . ALA A 1 93 ? -3.772 2.713 12.973 1.00 94.44 93 ALA A N 1
ATOM 707 C CA . ALA A 1 93 ? -5.167 2.746 13.377 1.00 94.44 93 ALA A CA 1
ATOM 708 C C . ALA A 1 93 ? -5.359 3.754 14.516 1.00 94.44 93 ALA A C 1
ATOM 710 O O . ALA A 1 93 ? -4.406 4.015 15.257 1.00 94.44 93 ALA A O 1
ATOM 711 N N . PRO A 1 94 ? -6.566 4.321 14.669 1.00 91.06 94 PRO A N 1
ATOM 712 C CA . PRO A 1 94 ? -6.934 5.023 15.888 1.00 91.06 94 PRO A CA 1
ATOM 713 C C . PRO A 1 94 ? -6.954 4.027 17.056 1.00 91.06 94 PRO A C 1
ATOM 715 O O . PRO A 1 94 ? -7.715 3.062 17.049 1.00 91.06 94 PRO A O 1
ATOM 718 N N . VAL A 1 95 ? -6.104 4.256 18.054 1.00 89.50 95 VAL A N 1
ATOM 719 C CA . VAL A 1 95 ? -6.020 3.449 19.276 1.00 89.50 95 VAL A CA 1
ATOM 720 C C . VAL A 1 95 ? -6.378 4.334 20.461 1.00 89.50 95 VAL A C 1
ATOM 722 O O . VAL A 1 95 ? -5.769 5.385 20.666 1.00 89.50 95 VAL A O 1
ATOM 725 N N . ALA A 1 96 ? -7.381 3.923 21.234 1.00 89.31 96 ALA A N 1
ATOM 726 C CA . ALA A 1 96 ? -7.723 4.569 22.493 1.00 89.31 96 ALA A CA 1
ATOM 727 C C . ALA A 1 96 ? -6.839 4.010 23.614 1.00 89.31 96 ALA A C 1
ATOM 729 O O . ALA A 1 96 ? -6.802 2.801 23.839 1.00 89.31 96 ALA A O 1
ATOM 730 N N . THR A 1 97 ? -6.147 4.886 24.337 1.00 81.62 97 THR A N 1
ATOM 731 C CA . THR A 1 97 ? -5.376 4.525 25.531 1.00 81.62 97 THR A CA 1
ATOM 732 C C . THR A 1 97 ? -5.979 5.236 26.735 1.00 81.62 97 THR A C 1
ATOM 734 O O . THR A 1 97 ? -5.870 6.454 26.828 1.00 81.62 97 THR A O 1
ATOM 737 N N . GLY A 1 98 ? -6.631 4.481 27.625 1.00 74.44 98 GLY A N 1
ATOM 738 C CA . GLY A 1 98 ? -7.115 4.938 28.936 1.00 74.44 98 GLY A CA 1
ATOM 739 C C . GLY A 1 98 ? -7.938 6.233 28.929 1.00 74.44 98 GLY A C 1
ATOM 740 O O . GLY A 1 98 ? -7.387 7.306 29.137 1.00 74.44 98 GLY A O 1
ATOM 741 N N . GLY A 1 99 ? -9.259 6.141 28.736 1.00 77.69 99 GLY A N 1
ATOM 742 C CA . GLY A 1 99 ? -10.220 7.247 28.926 1.00 77.69 99 GLY A CA 1
ATOM 743 C C . GLY A 1 99 ? -10.089 8.467 27.995 1.00 77.69 99 GLY A C 1
ATOM 744 O O . GLY A 1 99 ? -11.000 9.288 27.958 1.00 77.69 99 GLY A O 1
ATOM 745 N N . GLY A 1 100 ? -8.991 8.595 27.245 1.00 79.81 100 GLY A N 1
ATOM 746 C CA . GLY A 1 100 ? -8.736 9.683 26.305 1.00 79.81 100 GLY A CA 1
ATOM 747 C C . GLY A 1 100 ? -9.219 9.409 24.878 1.00 79.81 100 GLY A C 1
ATOM 748 O O . GLY A 1 100 ? -9.628 8.300 24.528 1.00 79.81 100 GLY A O 1
ATOM 749 N N . ALA A 1 101 ? -9.134 10.441 24.036 1.00 84.50 101 ALA A N 1
ATOM 750 C CA . ALA A 1 101 ? -9.419 10.336 22.609 1.00 84.50 101 ALA A CA 1
ATOM 751 C C . ALA A 1 101 ? -8.435 9.383 21.909 1.00 84.50 101 ALA A C 1
ATOM 753 O O . ALA A 1 101 ? -7.247 9.329 22.240 1.00 84.50 101 ALA A O 1
ATOM 754 N N . ALA A 1 102 ? -8.927 8.639 20.917 1.00 89.25 102 ALA A N 1
ATOM 755 C CA . ALA A 1 102 ? -8.088 7.738 20.142 1.00 89.25 102 ALA A CA 1
ATOM 756 C C . ALA A 1 102 ? -7.029 8.514 19.344 1.00 89.25 102 ALA A C 1
ATOM 758 O O . ALA A 1 102 ? -7.335 9.513 18.694 1.00 89.25 102 ALA A O 1
ATOM 759 N N . THR A 1 103 ? -5.791 8.022 19.358 1.00 90.75 103 THR A N 1
ATOM 760 C CA . THR A 1 103 ? -4.684 8.585 18.576 1.00 90.75 103 THR A CA 1
ATOM 761 C C . THR A 1 103 ? -4.317 7.629 17.450 1.00 90.75 103 THR A C 1
ATOM 763 O O . THR A 1 103 ? -4.239 6.419 17.655 1.00 90.75 103 THR A O 1
ATOM 766 N N . VAL A 1 104 ? -4.083 8.157 16.247 1.00 92.31 104 VAL A N 1
ATOM 767 C CA . VAL A 1 104 ? -3.628 7.343 15.114 1.00 92.31 104 VAL A CA 1
ATOM 768 C C . VAL A 1 104 ? -2.159 6.979 15.309 1.00 92.31 104 VAL A C 1
ATOM 770 O O . VAL A 1 104 ? -1.280 7.834 15.224 1.00 92.31 104 VAL A O 1
ATOM 773 N N . MET A 1 105 ? -1.885 5.697 15.530 1.00 94.25 105 MET A N 1
ATOM 774 C CA . MET A 1 105 ? -0.532 5.184 15.746 1.00 94.25 105 MET A CA 1
ATOM 775 C C . MET A 1 105 ? -0.290 3.888 14.976 1.00 94.25 105 MET A C 1
ATOM 777 O O . MET A 1 105 ? -1.229 3.271 14.474 1.00 94.25 105 MET A O 1
ATOM 781 N N . PHE A 1 106 ? 0.978 3.490 14.851 1.00 94.69 106 PHE A N 1
ATOM 782 C CA . PHE A 1 106 ? 1.328 2.190 14.280 1.00 94.69 106 PHE A CA 1
ATOM 783 C C . PHE A 1 106 ? 0.770 1.060 15.143 1.00 94.69 106 PHE A C 1
ATOM 785 O O . PHE A 1 106 ? 0.837 1.127 16.371 1.00 94.69 106 PHE A O 1
ATOM 792 N N . VAL A 1 107 ? 0.252 0.023 14.488 1.00 94.50 107 VAL A N 1
ATOM 793 C CA . VAL A 1 107 ? -0.225 -1.194 15.152 1.00 94.50 107 VAL A CA 1
ATOM 794 C C . VAL A 1 107 ? 0.569 -2.420 14.686 1.00 94.50 107 VAL A C 1
ATOM 796 O O . VAL A 1 107 ? 1.084 -2.423 13.561 1.00 94.50 107 VAL A O 1
ATOM 799 N N . PRO A 1 108 ? 0.689 -3.477 15.518 1.00 94.06 108 PRO A N 1
ATOM 800 C CA . PRO A 1 108 ? 1.513 -4.644 15.204 1.00 94.06 108 PRO A CA 1
ATOM 801 C C . PRO A 1 108 ? 1.072 -5.352 13.914 1.00 94.06 108 PRO A C 1
ATOM 803 O O . PRO A 1 108 ? 0.064 -6.063 13.875 1.00 94.06 108 PRO A O 1
ATOM 806 N N . THR A 1 109 ? 1.851 -5.173 12.844 1.00 95.38 109 THR A N 1
ATOM 807 C CA . THR A 1 109 ? 1.519 -5.722 11.521 1.00 95.38 109 THR A CA 1
ATOM 808 C C . THR A 1 109 ? 1.649 -7.245 11.500 1.00 95.38 109 THR A C 1
ATOM 810 O O . THR A 1 109 ? 0.743 -7.917 11.020 1.00 95.38 109 THR A O 1
ATOM 813 N N . TYR A 1 110 ? 2.710 -7.804 12.096 1.00 93.75 110 TYR A N 1
ATOM 814 C CA . TYR A 1 110 ? 2.921 -9.255 12.154 1.00 93.75 110 TYR A CA 1
ATOM 815 C C . TYR A 1 110 ? 1.748 -9.993 12.813 1.00 93.75 110 TYR A C 1
ATOM 817 O O . TYR A 1 110 ? 1.161 -10.883 12.205 1.00 93.75 110 TYR A O 1
ATOM 825 N N . SER A 1 111 ? 1.344 -9.580 14.020 1.00 94.31 111 SER A N 1
ATOM 826 C CA . SER A 1 111 ? 0.223 -10.218 14.724 1.00 94.31 111 SER A CA 1
ATOM 827 C C . SER A 1 111 ? -1.086 -10.109 13.940 1.00 94.31 111 SER A C 1
ATOM 829 O O . SER A 1 111 ? -1.860 -11.060 13.921 1.00 94.31 111 SER A O 1
ATOM 831 N N . SER A 1 112 ? -1.302 -8.989 13.241 1.00 92.94 112 SER A N 1
ATOM 832 C CA . SER A 1 112 ? -2.470 -8.803 12.369 1.00 92.94 112 SER A CA 1
ATOM 833 C C . SER A 1 112 ? -2.466 -9.767 11.174 1.00 92.94 112 SER A C 1
ATOM 835 O O . SER A 1 112 ? -3.516 -10.290 10.805 1.00 92.94 112 SER A O 1
ATOM 837 N N . LEU A 1 113 ? -1.298 -10.025 10.575 1.00 92.56 113 LEU A N 1
ATOM 838 C CA . LEU A 1 113 ? -1.148 -10.976 9.468 1.00 92.56 113 LEU A CA 1
ATOM 839 C C . LEU A 1 113 ? -1.366 -12.418 9.932 1.00 92.56 113 LEU A C 1
ATOM 841 O O . LEU A 1 113 ? -2.108 -13.151 9.283 1.00 92.56 113 LEU A O 1
ATOM 845 N N . THR A 1 114 ? -0.782 -12.808 11.067 1.00 94.88 114 THR A N 1
ATOM 846 C CA . THR A 1 114 ? -0.965 -14.145 11.653 1.00 94.88 114 THR A CA 1
ATOM 847 C C . THR A 1 114 ? -2.431 -14.416 11.985 1.00 94.88 114 THR A C 1
ATOM 849 O O . THR A 1 114 ? -2.957 -15.468 11.632 1.00 94.88 114 THR A O 1
ATOM 852 N N . ASP A 1 115 ? -3.116 -13.451 12.601 1.00 94.75 115 ASP A N 1
ATOM 853 C CA . ASP A 1 115 ? -4.550 -13.533 12.895 1.00 94.75 115 ASP A CA 1
ATOM 854 C C . ASP A 1 115 ? -5.399 -13.630 11.611 1.00 94.75 115 ASP A C 1
ATOM 856 O O . ASP A 1 115 ? -6.275 -14.488 11.496 1.00 94.75 115 ASP A O 1
ATOM 860 N N . SER A 1 116 ? -5.092 -12.817 10.593 1.00 91.31 116 SER A N 1
ATOM 861 C CA . SER A 1 116 ? -5.763 -12.889 9.288 1.00 91.31 116 SER A CA 1
ATOM 862 C C . SER A 1 116 ? -5.568 -14.239 8.597 1.00 91.31 116 SER A C 1
ATOM 864 O O . SER A 1 116 ? -6.520 -14.786 8.041 1.00 91.31 116 SER A O 1
ATOM 866 N N . TYR A 1 117 ? -4.352 -14.784 8.627 1.00 92.38 117 TYR A N 1
ATOM 867 C CA . TYR A 1 117 ? -4.050 -16.096 8.062 1.00 92.38 117 TYR A CA 1
ATOM 868 C C . TYR A 1 117 ? -4.772 -17.212 8.826 1.00 92.38 117 TYR A C 1
ATOM 870 O O . TYR A 1 117 ? -5.361 -18.095 8.208 1.00 92.38 117 TYR A O 1
ATOM 878 N N . GLY A 1 118 ? -4.823 -17.127 10.158 1.00 95.81 118 GLY A N 1
ATOM 879 C CA . GLY A 1 118 ? -5.602 -18.044 10.991 1.00 95.81 118 GLY A CA 1
ATOM 880 C C . GLY A 1 118 ? -7.088 -18.050 10.624 1.00 95.81 118 GLY A C 1
ATOM 881 O O . GLY A 1 118 ? -7.662 -19.115 10.411 1.00 95.81 118 GLY A O 1
ATOM 882 N N . ARG A 1 119 ? -7.711 -16.872 10.461 1.00 94.88 119 ARG A N 1
ATOM 883 C CA . ARG A 1 119 ? -9.102 -16.769 9.977 1.00 94.88 119 ARG A CA 1
ATOM 884 C C . ARG A 1 119 ? -9.294 -17.401 8.601 1.00 94.88 119 ARG A C 1
ATOM 886 O O . ARG A 1 119 ? -10.283 -18.097 8.404 1.00 94.88 119 ARG A O 1
ATOM 893 N N . MET A 1 120 ? -8.356 -17.193 7.676 1.00 92.50 120 MET A N 1
ATO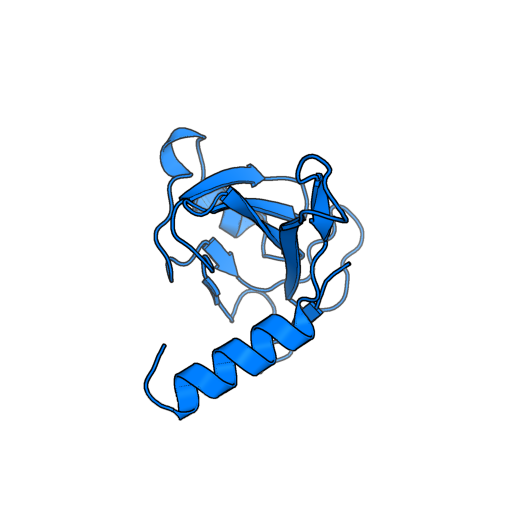M 894 C CA . MET A 1 120 ? -8.403 -17.802 6.343 1.00 92.50 120 MET A CA 1
ATOM 895 C C . MET A 1 120 ? -8.389 -19.330 6.414 1.00 92.50 120 MET A C 1
ATOM 897 O O . MET A 1 120 ? -9.231 -19.970 5.790 1.00 92.50 120 MET A O 1
ATOM 901 N N . LEU A 1 121 ? -7.489 -19.913 7.210 1.00 94.12 121 LEU A N 1
ATOM 902 C CA . LEU A 1 121 ? -7.434 -21.364 7.408 1.00 94.12 121 LEU A CA 1
ATOM 903 C C . LEU A 1 121 ? -8.716 -21.924 8.041 1.00 94.12 121 LEU A C 1
ATOM 905 O O . LEU A 1 121 ? -9.093 -23.057 7.761 1.00 94.12 121 LEU A O 1
ATOM 909 N N . ASN A 1 122 ? -9.408 -21.113 8.842 1.00 95.06 122 ASN A N 1
ATOM 910 C CA . ASN A 1 122 ? -10.673 -21.468 9.483 1.00 95.06 122 ASN A CA 1
ATOM 911 C C . ASN A 1 122 ? -11.917 -21.138 8.629 1.00 95.06 122 ASN A C 1
ATOM 913 O O . ASN A 1 122 ? -13.035 -21.271 9.120 1.00 95.06 122 ASN A O 1
ATOM 917 N N . GLY A 1 123 ? -11.753 -20.689 7.377 1.00 89.19 123 GLY A N 1
ATOM 918 C CA . GLY A 1 123 ? -12.867 -20.377 6.471 1.00 89.19 123 GLY A CA 1
ATOM 919 C C . GLY A 1 123 ? -13.625 -19.080 6.790 1.00 89.19 123 GLY A C 1
ATOM 920 O O . GLY A 1 123 ? -14.779 -18.940 6.399 1.00 89.19 123 GLY A O 1
ATOM 921 N N . ALA A 1 124 ? -12.997 -18.138 7.498 1.00 77.44 124 ALA A N 1
ATOM 922 C CA . ALA A 1 124 ? -13.603 -16.896 7.992 1.00 77.44 124 ALA A CA 1
ATOM 923 C C . ALA A 1 124 ? -12.959 -15.613 7.407 1.00 77.44 124 ALA A C 1
ATOM 925 O O . ALA A 1 124 ? -12.869 -14.599 8.106 1.00 77.44 124 ALA A O 1
ATOM 926 N N . ALA A 1 125 ? -12.434 -15.673 6.176 1.00 64.94 125 ALA A N 1
ATOM 927 C CA . ALA A 1 125 ? -11.683 -14.587 5.513 1.00 64.94 125 ALA A CA 1
ATOM 928 C C . ALA A 1 125 ? -12.529 -13.634 4.648 1.00 64.94 125 ALA A C 1
ATOM 930 O O . ALA A 1 125 ? -13.525 -14.107 4.063 1.00 64.94 125 ALA A O 1
#

Radius of gyration: 14.98 Å; chains: 1; bounding box: 33×33×43 Å